Protein AF-E8R1P5-F1 (afdb_monomer_lite)

Foldseek 3Di:
DDDDDDDDDDDDDDDDDDDDDDYDDDDDDDDDDDDDDDDDDDDDDDDDPLDPDDPDPDDQADPVPRHGCVVVVVCSDPLNCVCPVVPDRDPVSVVVVVVVVVVVCVVCQVVDDPVRNVVVVVVVVVVVVVVVVVVVVVVVVVVVVVVVVPDDPPPPDDDDDDDD

Secondary structure (DSSP, 8-state):
---PPPPPPPPPP--PPPP---------------------------PPP--PPPSS---SB-TTT--B-HHHHHHT-HHHHHHTSSS---HHHHHHHHHHHHHHHHHHGGGS-HHHHHHHHHHHHHHHHHHHHHHHHHHHHHHHHHHHTT--------------

Organism: Isosphaera pallida (strain ATCC 43644 / DSM 9630 / IS1B) (NCBI:txid575540)

Structure (mmCIF, N/CA/C/O backbone):
data_AF-E8R1P5-F1
#
_entry.id   AF-E8R1P5-F1
#
loop_
_atom_site.group_PDB
_atom_site.id
_atom_site.type_symbol
_atom_site.label_atom_id
_atom_site.label_alt_id
_atom_site.label_comp_id
_atom_site.label_asym_id
_atom_site.label_entity_id
_atom_site.label_seq_id
_atom_site.pdbx_PDB_ins_code
_atom_site.Cartn_x
_atom_site.Cartn_y
_atom_site.Cartn_z
_atom_site.occupancy
_atom_site.B_iso_or_equiv
_atom_site.auth_seq_id
_atom_site.auth_comp_id
_atom_site.auth_asym_id
_atom_site.auth_atom_id
_atom_site.pdbx_PDB_model_num
ATOM 1 N N . MET A 1 1 ? 34.393 3.925 31.589 1.00 45.03 1 MET A N 1
ATOM 2 C CA . MET A 1 1 ? 34.300 4.775 30.383 1.00 45.03 1 MET A CA 1
ATOM 3 C C . MET A 1 1 ? 32.832 4.888 30.007 1.00 45.03 1 MET A C 1
ATOM 5 O O . MET A 1 1 ? 32.260 3.912 29.547 1.00 45.03 1 MET A O 1
ATOM 9 N N . LEU A 1 2 ? 32.205 6.022 30.322 1.00 46.81 2 LEU A N 1
ATOM 10 C CA . LEU A 1 2 ? 30.798 6.310 30.032 1.00 46.81 2 LEU A CA 1
ATOM 11 C C . LEU A 1 2 ? 30.748 7.077 28.705 1.00 46.81 2 LEU A C 1
ATOM 13 O O . LEU A 1 2 ? 31.206 8.215 28.657 1.00 46.81 2 LEU A O 1
ATOM 17 N N . LEU A 1 3 ? 30.254 6.454 27.630 1.00 53.28 3 LEU A N 1
ATOM 18 C CA . LEU A 1 3 ? 30.000 7.154 26.368 1.00 53.28 3 LEU A CA 1
ATOM 19 C C . LEU A 1 3 ? 28.535 7.591 26.307 1.00 53.28 3 LEU A C 1
ATOM 21 O O . LEU A 1 3 ? 27.627 6.802 26.050 1.00 53.28 3 LEU A O 1
ATOM 25 N N . THR A 1 4 ? 28.345 8.882 26.550 1.00 51.53 4 THR A N 1
ATOM 26 C CA . THR A 1 4 ? 27.122 9.655 26.341 1.00 51.53 4 THR A CA 1
ATOM 27 C C . THR A 1 4 ? 26.795 9.701 24.845 1.00 51.53 4 THR A C 1
ATOM 29 O O . THR A 1 4 ? 27.612 10.159 24.048 1.00 51.53 4 THR A O 1
ATOM 32 N N . ARG A 1 5 ? 25.609 9.229 24.444 1.00 63.94 5 ARG A N 1
ATOM 33 C CA . ARG A 1 5 ? 25.097 9.386 23.069 1.00 63.94 5 ARG A CA 1
ATOM 34 C C . ARG A 1 5 ? 24.343 10.721 22.964 1.00 63.94 5 ARG A C 1
ATOM 36 O O . ARG A 1 5 ? 23.580 11.028 23.881 1.00 63.94 5 ARG A O 1
ATOM 43 N N . PRO A 1 6 ? 24.528 11.514 21.896 1.00 58.31 6 PRO A N 1
ATOM 44 C CA . PRO A 1 6 ? 23.819 12.779 21.735 1.00 58.31 6 PRO A CA 1
ATOM 45 C C . PRO A 1 6 ? 22.353 12.572 21.324 1.00 58.31 6 PRO A C 1
ATOM 47 O O . PRO A 1 6 ? 22.031 11.671 20.549 1.00 58.31 6 PRO A O 1
ATOM 50 N N . LEU A 1 7 ? 21.483 13.442 21.846 1.00 53.59 7 LEU A N 1
ATOM 51 C CA . LEU A 1 7 ? 20.095 13.609 21.419 1.00 53.59 7 LEU A CA 1
ATOM 52 C C . LEU A 1 7 ? 20.051 14.092 19.964 1.00 53.59 7 LEU A C 1
ATOM 54 O O . LEU A 1 7 ? 20.613 15.136 19.636 1.00 53.59 7 LEU A O 1
ATOM 58 N N . VAL A 1 8 ? 19.348 13.350 19.109 1.00 56.81 8 VAL A N 1
ATOM 59 C CA . VAL A 1 8 ? 18.962 13.811 17.772 1.00 56.81 8 VAL A CA 1
ATOM 60 C C . VAL A 1 8 ? 17.787 14.768 17.937 1.00 56.81 8 VAL A C 1
ATOM 62 O O . VAL A 1 8 ? 16.737 14.397 18.459 1.00 56.81 8 VAL A O 1
ATOM 65 N N . THR A 1 9 ? 17.984 16.015 17.524 1.00 51.28 9 THR A N 1
ATOM 66 C CA . THR A 1 9 ? 16.950 17.044 17.495 1.00 51.28 9 THR A CA 1
ATOM 67 C C . THR A 1 9 ? 16.078 16.851 16.254 1.00 51.28 9 THR A C 1
ATOM 69 O O . THR A 1 9 ? 16.561 16.814 15.124 1.00 51.28 9 THR A O 1
ATOM 72 N N . PHE A 1 10 ? 14.775 16.690 16.471 1.00 46.44 10 PHE A N 1
ATOM 73 C CA . PHE A 1 10 ? 13.779 16.562 15.413 1.00 46.44 10 PHE A CA 1
ATOM 74 C C . PHE A 1 10 ? 13.447 17.959 14.865 1.00 46.44 10 PHE A C 1
ATOM 76 O O . PHE A 1 10 ? 13.012 18.837 15.609 1.00 46.44 10 PHE A O 1
ATOM 83 N N . SER A 1 11 ? 13.703 18.179 13.575 1.00 50.94 11 SER A N 1
ATOM 84 C CA . SER A 1 11 ? 13.386 19.422 12.865 1.00 50.94 11 SER A CA 1
ATOM 85 C C . SER A 1 11 ? 11.938 19.373 12.349 1.00 50.94 11 SER A C 1
ATOM 87 O O . SER A 1 11 ? 11.588 18.404 11.673 1.00 50.94 11 SER A O 1
ATOM 89 N N . PRO A 1 12 ? 11.071 20.360 12.650 1.00 50.19 12 PRO A N 1
ATOM 90 C CA . PRO A 1 12 ? 9.703 20.375 12.141 1.00 50.19 12 PRO A CA 1
ATOM 91 C C . PRO A 1 12 ? 9.646 20.815 10.667 1.00 50.19 12 PRO A C 1
ATOM 93 O O . PRO A 1 12 ? 10.200 21.843 10.280 1.00 50.19 12 PRO A O 1
ATOM 96 N N . SER A 1 13 ? 8.946 20.017 9.857 1.00 56.66 13 SER A N 1
ATOM 97 C CA . SER A 1 13 ? 8.710 20.219 8.419 1.00 56.66 13 SER A CA 1
ATOM 98 C C . SER A 1 13 ? 7.769 21.415 8.132 1.00 56.66 13 SER A C 1
ATOM 100 O O . SER A 1 13 ? 6.843 21.647 8.912 1.00 56.66 13 SER A O 1
ATOM 102 N N . PRO A 1 14 ? 7.947 22.168 7.021 1.00 47.94 14 PRO A N 1
ATOM 103 C CA . PRO A 1 14 ? 7.300 23.468 6.781 1.00 47.94 14 PRO A CA 1
ATOM 104 C C . PRO A 1 14 ? 5.918 23.429 6.093 1.00 47.94 14 PRO A C 1
ATOM 106 O O . PRO A 1 14 ? 5.485 24.440 5.543 1.00 47.94 14 PRO A O 1
ATOM 109 N N . PHE A 1 15 ? 5.197 22.307 6.096 1.00 48.91 15 PHE A N 1
ATOM 110 C CA . PHE A 1 15 ? 3.928 22.199 5.362 1.00 48.91 15 PHE A CA 1
ATOM 111 C C . PHE A 1 15 ? 2.699 22.270 6.272 1.00 48.91 15 PHE A C 1
ATOM 113 O O . PHE A 1 15 ? 2.133 21.258 6.678 1.00 48.91 15 PHE A O 1
ATOM 120 N N . ALA A 1 16 ? 2.252 23.498 6.539 1.00 47.19 16 ALA A N 1
ATOM 121 C CA . ALA A 1 16 ? 0.894 23.784 6.991 1.00 47.19 16 ALA A CA 1
ATOM 122 C C . ALA A 1 16 ? 0.059 24.307 5.802 1.00 47.19 16 ALA A C 1
ATOM 124 O O . ALA A 1 16 ? 0.453 25.308 5.197 1.00 47.19 16 ALA A O 1
ATOM 125 N N . PRO A 1 17 ? -1.087 23.697 5.444 1.00 47.41 17 PRO A N 1
ATOM 126 C CA . PRO A 1 17 ? -2.005 24.297 4.482 1.00 47.41 17 PRO A CA 1
ATOM 127 C C . PRO A 1 17 ? -2.862 25.391 5.141 1.00 47.41 17 PRO A C 1
ATOM 129 O O . PRO A 1 17 ? -3.460 25.193 6.199 1.00 47.41 17 PRO A O 1
ATOM 132 N N . ARG A 1 18 ? -2.923 26.556 4.485 1.00 37.38 18 ARG A N 1
ATOM 133 C CA . ARG A 1 18 ? -3.836 27.666 4.796 1.00 37.38 18 ARG A CA 1
ATOM 134 C C . ARG A 1 18 ? -5.269 27.314 4.384 1.00 37.38 18 ARG A C 1
ATOM 136 O O . ARG A 1 18 ? -5.493 26.842 3.273 1.00 37.38 18 ARG A O 1
ATOM 143 N N . ALA A 1 19 ? -6.216 27.608 5.268 1.00 41.06 19 ALA A N 1
ATOM 144 C CA . ALA A 1 19 ? -7.648 27.617 4.998 1.00 41.06 19 ALA A CA 1
ATOM 145 C C . ALA A 1 19 ? -8.089 29.018 4.545 1.00 41.06 19 ALA A C 1
ATOM 147 O O . ALA A 1 19 ? -7.697 29.979 5.192 1.00 41.06 19 ALA A O 1
ATOM 148 N N . ASP A 1 20 ? -8.880 29.089 3.469 1.00 42.09 20 ASP A N 1
ATOM 149 C CA . ASP A 1 20 ? -9.859 30.133 3.090 1.00 42.09 20 ASP A CA 1
ATOM 150 C C . ASP A 1 20 ? -10.559 29.603 1.807 1.00 42.09 20 ASP A C 1
ATOM 152 O O . ASP A 1 20 ? -9.885 29.319 0.825 1.00 42.09 20 ASP A O 1
ATOM 156 N N . SER A 1 21 ? -11.811 29.130 1.781 1.00 37.84 21 SER A N 1
ATOM 157 C CA . SER A 1 21 ? -13.129 29.753 1.992 1.00 37.84 21 SER A CA 1
ATOM 158 C C . SER A 1 21 ? -13.714 30.480 0.750 1.00 37.84 21 SER A C 1
ATOM 160 O O . SER A 1 21 ? -13.053 31.299 0.122 1.00 37.84 21 SER A O 1
ATOM 162 N N . ILE A 1 22 ? -15.022 30.235 0.520 1.00 36.84 22 ILE A N 1
ATOM 163 C CA . ILE A 1 22 ? -16.067 31.126 -0.062 1.00 36.84 22 ILE A CA 1
ATOM 164 C C . ILE A 1 22 ? -16.578 30.911 -1.531 1.00 36.84 22 ILE A C 1
ATOM 166 O O . ILE A 1 22 ? -16.036 31.420 -2.501 1.00 36.84 22 ILE A O 1
ATOM 170 N N . MET A 1 23 ? -17.770 30.276 -1.594 1.00 38.38 23 MET A N 1
ATOM 171 C CA . MET A 1 23 ? -19.034 30.566 -2.341 1.00 38.38 23 MET A CA 1
ATOM 172 C C . MET A 1 23 ? -19.280 30.335 -3.860 1.00 38.38 23 MET A C 1
ATOM 174 O O . MET A 1 23 ? -18.822 31.066 -4.724 1.00 38.38 23 MET A O 1
ATOM 178 N N . ALA A 1 24 ? -20.283 29.462 -4.084 1.00 37.81 24 ALA A N 1
ATOM 179 C CA . ALA A 1 24 ? -21.563 29.645 -4.807 1.00 37.81 24 ALA A CA 1
ATOM 180 C C . ALA A 1 24 ? -21.606 29.991 -6.315 1.00 37.81 24 ALA A C 1
ATOM 182 O O . ALA A 1 24 ? -21.215 31.077 -6.726 1.00 37.81 24 ALA A O 1
ATOM 183 N N . LYS A 1 25 ? -22.362 29.187 -7.090 1.00 40.12 25 LYS A N 1
ATOM 184 C CA . LYS A 1 25 ? -23.699 29.551 -7.632 1.00 40.12 25 LYS A CA 1
ATOM 185 C C . LYS A 1 25 ? -24.313 28.441 -8.503 1.00 40.12 25 LYS A C 1
ATOM 187 O O . LYS A 1 25 ? -23.639 27.697 -9.199 1.00 40.12 25 LYS A O 1
ATOM 192 N N . LYS A 1 26 ? -25.641 28.377 -8.418 1.00 35.03 26 LYS A N 1
ATOM 193 C CA . LYS A 1 26 ? -26.605 27.479 -9.066 1.00 35.03 26 LYS A CA 1
ATOM 194 C C . LYS A 1 26 ? -27.040 28.051 -10.421 1.00 35.03 26 LYS A C 1
ATOM 196 O O . LYS A 1 26 ? -27.329 29.243 -10.480 1.00 35.03 26 LYS A O 1
ATOM 201 N N . ALA A 1 27 ? -27.221 27.210 -11.440 1.00 38.59 27 ALA A N 1
ATOM 202 C CA . ALA A 1 27 ? -28.141 27.475 -12.550 1.00 38.59 27 ALA A CA 1
ATOM 203 C C . ALA A 1 27 ? -28.632 26.158 -13.179 1.00 38.59 27 ALA A C 1
ATOM 205 O O . ALA A 1 27 ? -27.852 25.276 -13.519 1.00 38.59 27 ALA A O 1
ATOM 206 N N . VAL A 1 28 ? -29.955 26.047 -13.279 1.00 35.41 28 VAL A N 1
ATOM 207 C CA . VAL A 1 28 ? -30.738 24.988 -13.928 1.00 35.41 28 VAL A CA 1
ATOM 208 C C . VAL A 1 28 ? -30.862 25.309 -15.417 1.00 35.41 28 VAL A C 1
ATOM 210 O O . VAL A 1 28 ? -31.044 26.476 -15.752 1.00 35.41 28 VAL A O 1
ATOM 213 N N . SER A 1 29 ? -30.901 24.302 -16.293 1.00 35.22 29 SER A N 1
ATOM 214 C CA . SER A 1 29 ? -31.757 24.342 -17.490 1.00 35.22 29 SER A CA 1
ATOM 215 C C . SER A 1 29 ? -32.087 22.938 -17.987 1.00 35.22 29 SER A C 1
ATOM 217 O O . SER A 1 29 ? -31.234 22.064 -18.089 1.00 35.22 29 SER A O 1
ATOM 219 N N . LYS A 1 30 ? -33.381 22.756 -18.234 1.00 33.75 30 LYS A N 1
ATOM 220 C CA . LYS A 1 30 ? -34.097 21.553 -18.643 1.00 33.75 30 LYS A CA 1
ATOM 221 C C . LYS A 1 30 ? -34.498 21.776 -20.102 1.00 33.75 30 LYS A C 1
ATOM 223 O O . LYS A 1 30 ? -35.075 22.820 -20.393 1.00 33.75 30 LYS A O 1
ATOM 228 N N . ALA A 1 31 ? -34.204 20.836 -20.993 1.00 36.38 31 ALA A N 1
ATOM 229 C CA . ALA A 1 31 ? -34.739 20.832 -22.350 1.00 36.38 31 ALA A CA 1
ATOM 230 C C . ALA A 1 31 ? -35.034 19.389 -22.772 1.00 36.38 31 ALA A C 1
ATOM 232 O O . ALA A 1 31 ? -34.138 18.553 -22.862 1.00 36.38 31 ALA A O 1
ATOM 233 N N . ASP A 1 32 ? -36.321 19.123 -22.966 1.00 32.75 32 ASP A N 1
ATOM 234 C CA . ASP A 1 32 ? -36.894 17.910 -23.533 1.00 32.75 32 ASP A CA 1
ATOM 235 C C . ASP A 1 32 ? -36.621 17.829 -25.046 1.00 32.75 32 ASP A C 1
ATOM 237 O O . ASP A 1 32 ? -36.844 18.800 -25.768 1.00 32.75 32 ASP A O 1
ATOM 241 N N . ALA A 1 33 ? -36.244 16.652 -25.552 1.00 34.62 33 ALA A N 1
ATOM 242 C CA . ALA A 1 33 ? -36.452 16.287 -26.954 1.00 34.62 33 ALA A CA 1
ATOM 243 C C . ALA A 1 33 ? -36.601 14.764 -27.093 1.00 34.62 33 ALA A C 1
ATOM 245 O O . ALA A 1 33 ? -35.697 13.982 -26.813 1.00 34.62 33 ALA A O 1
ATOM 246 N N . LYS A 1 34 ? -37.795 14.358 -27.519 1.00 34.62 34 LYS A N 1
ATOM 247 C CA . LYS A 1 34 ? -38.242 12.988 -27.777 1.00 34.62 34 LYS A CA 1
ATOM 248 C C . LYS A 1 34 ? -37.998 12.657 -29.251 1.00 34.62 34 LYS A C 1
ATOM 250 O O . LYS A 1 34 ? -38.516 13.366 -30.105 1.00 34.62 34 LYS A O 1
ATOM 255 N N . SER A 1 35 ? -37.313 11.555 -29.557 1.00 31.44 35 SER A N 1
ATOM 256 C CA . SER A 1 35 ? -37.402 10.906 -30.874 1.00 31.44 35 SER A CA 1
ATOM 257 C C . SER A 1 35 ? -37.325 9.384 -30.731 1.00 31.44 35 SER A C 1
ATOM 259 O O . SER A 1 35 ? -36.558 8.858 -29.930 1.00 31.44 35 SER A O 1
ATOM 261 N N . LYS A 1 36 ? -38.210 8.700 -31.457 1.00 36.12 36 LYS A N 1
ATOM 262 C CA . LYS A 1 36 ? -38.445 7.248 -31.486 1.00 36.12 36 LYS A CA 1
ATOM 263 C C . LYS A 1 36 ? -37.657 6.632 -32.653 1.00 36.12 36 LYS A C 1
ATOM 265 O O . LYS A 1 36 ? -37.635 7.277 -33.689 1.00 36.12 36 LYS A O 1
ATOM 270 N N . THR A 1 37 ? -37.143 5.400 -32.505 1.00 34.00 37 THR A N 1
ATOM 271 C CA . THR A 1 37 ? -37.460 4.157 -33.278 1.00 34.00 37 THR A CA 1
ATOM 272 C C . THR A 1 37 ? -36.327 3.108 -33.189 1.00 34.00 37 THR A C 1
ATOM 274 O O . THR A 1 37 ? -35.161 3.443 -33.347 1.00 34.00 37 THR A O 1
ATOM 277 N N . ASN A 1 38 ? -36.719 1.854 -32.923 1.00 32.31 38 ASN A N 1
ATOM 278 C CA . ASN A 1 38 ? -35.969 0.577 -32.783 1.00 32.31 38 ASN A CA 1
ATOM 279 C C . ASN A 1 38 ? -35.810 -0.145 -34.161 1.00 32.31 38 ASN A C 1
ATOM 281 O O . ASN A 1 38 ? -36.449 0.347 -35.095 1.00 32.31 38 ASN A O 1
ATOM 285 N N . PRO A 1 39 ? -35.229 -1.371 -34.318 1.00 50.25 39 PRO A N 1
ATOM 286 C CA . PRO A 1 39 ? -34.212 -2.125 -33.542 1.00 50.25 39 PRO A CA 1
ATOM 287 C C . PRO A 1 39 ? -33.122 -2.884 -34.392 1.00 50.25 39 PRO A C 1
ATOM 289 O O . PRO A 1 39 ? -33.239 -2.993 -35.609 1.00 50.25 39 PRO A O 1
ATOM 292 N N . ASP A 1 40 ? -32.147 -3.493 -33.681 1.00 41.28 40 ASP A N 1
ATOM 293 C CA . ASP A 1 40 ? -31.396 -4.759 -33.954 1.00 41.28 40 ASP A CA 1
ATOM 294 C C . ASP A 1 40 ? -30.295 -4.859 -35.057 1.00 41.28 40 ASP A C 1
ATOM 296 O O . ASP A 1 40 ? -30.287 -4.096 -36.017 1.00 41.28 40 ASP A O 1
ATOM 300 N N . PRO A 1 41 ? -29.384 -5.869 -35.018 1.00 49.38 41 PRO A N 1
ATOM 301 C CA . PRO A 1 41 ? -28.489 -6.250 -33.914 1.00 49.38 41 PRO A CA 1
ATOM 302 C C . PRO A 1 41 ? -27.062 -6.605 -34.420 1.00 49.38 41 PRO A C 1
ATOM 304 O O . PRO A 1 41 ? -26.888 -7.434 -35.310 1.00 49.38 41 PRO A O 1
ATOM 307 N N . LEU A 1 42 ? -26.001 -6.088 -33.798 1.00 35.78 42 LEU A N 1
ATOM 308 C CA . LEU A 1 42 ? -24.666 -6.694 -33.914 1.00 35.78 42 LEU A CA 1
ATOM 309 C C . LEU A 1 42 ? -24.080 -6.829 -32.515 1.00 35.78 42 LEU A C 1
ATOM 311 O O . LEU A 1 42 ? -23.513 -5.904 -31.938 1.00 35.78 42 LEU A O 1
ATOM 315 N N . ALA A 1 43 ? -24.317 -8.014 -31.963 1.00 35.91 43 ALA A N 1
ATOM 316 C CA . ALA A 1 43 ? -23.758 -8.493 -30.721 1.00 35.91 43 ALA A CA 1
ATOM 317 C C . ALA A 1 43 ? -22.223 -8.478 -30.793 1.00 35.91 43 ALA A C 1
ATOM 319 O O . ALA A 1 43 ? -21.621 -9.270 -31.515 1.00 35.91 43 ALA A O 1
ATOM 320 N N . SER A 1 44 ? -21.605 -7.603 -30.001 1.00 42.94 44 SER A N 1
ATOM 321 C CA . SER A 1 44 ? -20.230 -7.784 -29.538 1.00 42.94 44 SER A CA 1
ATOM 322 C C . SER A 1 44 ? -20.283 -8.469 -28.169 1.00 42.94 44 SER A C 1
ATOM 324 O O . SER A 1 44 ? -21.073 -8.049 -27.316 1.00 42.94 44 SER A O 1
ATOM 326 N N . PRO A 1 45 ? -19.513 -9.545 -27.947 1.00 42.38 45 PRO A N 1
ATOM 327 C CA . PRO A 1 45 ? -19.679 -10.393 -26.782 1.00 42.38 45 PRO A CA 1
ATOM 328 C C . PRO A 1 45 ? -19.166 -9.711 -25.511 1.00 42.38 45 PRO A C 1
ATOM 330 O O . PRO A 1 45 ? -18.041 -9.227 -25.451 1.00 42.38 45 PRO A O 1
ATOM 333 N N . ALA A 1 46 ? -20.032 -9.752 -24.500 1.00 38.50 46 ALA A N 1
ATOM 334 C CA . ALA A 1 46 ? -19.728 -9.825 -23.077 1.00 38.50 46 ALA A CA 1
ATOM 335 C C . ALA A 1 46 ? -18.665 -8.847 -22.550 1.00 38.50 46 ALA A C 1
ATOM 337 O O . ALA A 1 46 ? -17.494 -9.180 -22.377 1.00 38.50 46 ALA A O 1
ATOM 338 N N . ALA A 1 47 ? -19.148 -7.675 -22.132 1.00 43.12 47 ALA A N 1
ATOM 339 C CA . ALA A 1 47 ? -18.578 -6.993 -20.982 1.00 43.12 47 ALA A CA 1
ATOM 340 C C . ALA A 1 47 ? -18.415 -8.012 -19.843 1.00 43.12 47 ALA A C 1
ATOM 342 O O . ALA A 1 47 ? -19.395 -8.592 -19.366 1.00 43.12 47 ALA A O 1
ATOM 343 N N . THR A 1 48 ? -17.174 -8.252 -19.434 1.00 48.50 48 THR A N 1
ATOM 344 C CA . THR A 1 48 ? -16.874 -8.992 -18.214 1.00 48.50 48 THR A CA 1
ATOM 345 C C . THR A 1 48 ? -17.629 -8.346 -17.050 1.00 48.50 48 THR A C 1
ATOM 347 O O . THR A 1 48 ? -17.692 -7.114 -16.957 1.00 48.50 48 THR A O 1
ATOM 350 N N . PRO A 1 49 ? -18.258 -9.142 -16.169 1.00 45.81 49 PRO A N 1
ATOM 351 C CA . PRO A 1 49 ? -19.017 -8.590 -15.065 1.00 45.81 49 PRO A CA 1
ATOM 352 C C . PRO A 1 49 ? -18.068 -7.800 -14.165 1.00 45.81 49 PRO A C 1
ATOM 354 O O . PRO A 1 49 ? -17.129 -8.357 -13.589 1.00 45.81 49 PRO A O 1
ATOM 357 N N . LYS A 1 50 ? -18.337 -6.493 -14.051 1.00 53.97 50 LYS A N 1
ATOM 358 C CA . LYS A 1 50 ? -17.805 -5.601 -13.016 1.00 53.97 50 LYS A CA 1
ATOM 359 C C . LYS A 1 50 ? -18.226 -6.177 -11.671 1.00 53.97 50 LYS A C 1
ATOM 361 O O . LYS A 1 50 ? -19.276 -5.817 -11.156 1.00 53.97 50 LYS A O 1
ATOM 366 N N . THR A 1 51 ? -17.475 -7.148 -11.166 1.00 44.44 51 THR A N 1
ATOM 367 C CA . THR A 1 51 ? -17.774 -7.784 -9.888 1.00 44.44 51 THR A CA 1
ATOM 368 C C . THR A 1 51 ? -17.322 -6.801 -8.818 1.00 44.44 51 THR A C 1
ATOM 370 O O . THR A 1 51 ? -16.113 -6.591 -8.682 1.00 44.44 51 THR A O 1
ATOM 373 N N . PRO A 1 52 ? -18.251 -6.149 -8.100 1.00 52.56 52 PRO A N 1
ATOM 374 C CA . PRO A 1 52 ? -17.889 -5.281 -6.994 1.00 52.56 52 PRO A CA 1
ATOM 375 C C . PRO A 1 52 ? -17.162 -6.122 -5.942 1.00 52.56 52 PRO A C 1
ATOM 377 O O . PRO A 1 52 ? -17.409 -7.327 -5.826 1.00 52.56 52 PRO A O 1
ATOM 380 N N . LEU A 1 53 ? -16.261 -5.502 -5.180 1.00 56.47 53 LEU A N 1
ATOM 381 C CA . LEU A 1 53 ? -15.652 -6.146 -4.014 1.00 56.47 53 LEU A CA 1
ATOM 382 C C . LEU A 1 53 ? -16.764 -6.783 -3.146 1.00 56.47 53 LEU A C 1
ATOM 384 O O . LEU A 1 53 ? -17.801 -6.143 -2.947 1.00 56.47 53 LEU A O 1
ATOM 388 N N . PRO A 1 54 ? -16.605 -8.043 -2.693 1.00 55.28 54 PRO A N 1
ATOM 389 C CA . PRO A 1 54 ? -17.673 -8.775 -2.022 1.00 55.28 54 PRO A CA 1
ATOM 390 C C . PRO A 1 54 ? -18.191 -8.005 -0.803 1.00 55.28 54 PRO A C 1
ATOM 392 O O . PRO A 1 54 ? -17.419 -7.546 0.031 1.00 55.28 54 PRO A O 1
ATOM 395 N N . SER A 1 55 ? -19.514 -7.884 -0.691 1.00 61.88 55 SER A N 1
ATOM 396 C CA . SER A 1 55 ? -20.234 -7.086 0.314 1.00 61.88 55 SER A CA 1
ATOM 397 C C . SER A 1 55 ? -20.295 -7.722 1.719 1.00 61.88 55 SER A C 1
ATOM 399 O O . SER A 1 55 ? -21.168 -7.393 2.518 1.00 61.88 55 SER A O 1
ATOM 401 N N . GLY A 1 56 ? -19.373 -8.639 2.026 1.00 63.59 56 GLY A N 1
ATOM 402 C CA . GLY A 1 56 ? -19.151 -9.239 3.347 1.00 63.59 56 GLY A CA 1
ATOM 403 C C . GLY A 1 56 ? -17.705 -9.019 3.795 1.00 63.59 56 GLY A C 1
ATOM 404 O O . GLY A 1 56 ? -16.894 -8.516 3.020 1.00 63.59 56 GLY A O 1
ATOM 405 N N . ARG A 1 57 ? -17.347 -9.381 5.038 1.00 73.12 57 ARG A N 1
ATOM 406 C CA . ARG A 1 57 ? -15.947 -9.279 5.488 1.00 73.12 57 ARG A CA 1
ATOM 407 C C . ARG A 1 57 ? -15.072 -10.123 4.561 1.00 73.12 57 ARG A C 1
ATOM 409 O O . ARG A 1 57 ? -15.139 -11.348 4.577 1.00 73.12 57 ARG A O 1
ATOM 416 N N . VAL A 1 58 ? -14.268 -9.442 3.761 1.00 79.00 58 VAL A N 1
ATOM 417 C CA . VAL A 1 58 ? -13.397 -10.068 2.779 1.00 79.00 58 VAL A CA 1
ATOM 418 C C . VAL A 1 58 ? -12.245 -10.759 3.511 1.00 79.00 58 VAL A C 1
ATOM 420 O O . VAL A 1 58 ? -11.577 -10.140 4.341 1.00 79.00 58 VAL A O 1
ATOM 423 N N . GLY A 1 59 ? -12.037 -12.051 3.247 1.00 85.44 59 GLY A N 1
ATOM 424 C CA . GLY A 1 59 ? -10.913 -12.807 3.802 1.00 85.44 59 GLY A CA 1
ATOM 425 C C . GLY A 1 59 ? -9.582 -12.309 3.237 1.00 85.44 59 GLY A C 1
ATOM 426 O O . GLY A 1 59 ? -9.487 -12.010 2.047 1.00 85.44 59 GLY A O 1
ATOM 427 N N . TRP A 1 60 ? -8.558 -12.190 4.083 1.00 88.06 60 TRP A N 1
ATOM 428 C CA . TRP A 1 60 ? -7.239 -11.672 3.677 1.00 88.06 60 TRP A CA 1
ATOM 429 C C . TRP A 1 60 ? -6.351 -12.739 3.023 1.00 88.06 60 TRP A C 1
ATOM 431 O O . TRP A 1 60 ? -5.332 -12.402 2.424 1.00 88.06 60 TRP A O 1
ATOM 441 N N . PHE A 1 61 ? -6.753 -14.006 3.107 1.00 90.50 61 PHE A N 1
ATOM 442 C CA . PHE A 1 61 ? -6.052 -15.157 2.556 1.00 90.50 61 PHE A CA 1
ATOM 443 C C . PHE A 1 61 ? -7.028 -16.101 1.856 1.00 90.50 61 PHE A C 1
ATOM 445 O O . PHE A 1 61 ? -8.215 -16.158 2.194 1.00 90.50 61 PHE A O 1
ATOM 452 N N . ASP A 1 62 ? -6.504 -16.838 0.886 1.00 86.44 62 ASP A N 1
ATOM 453 C CA . ASP A 1 62 ? -7.186 -17.947 0.233 1.00 86.44 62 ASP A CA 1
ATOM 454 C C . ASP A 1 62 ? -7.165 -19.176 1.165 1.00 86.44 62 ASP A C 1
ATOM 456 O O . ASP A 1 62 ? -6.086 -19.562 1.629 1.00 86.44 62 ASP A O 1
ATOM 460 N N . PRO A 1 63 ? -8.318 -19.791 1.483 1.00 84.06 63 PRO A N 1
ATOM 461 C CA . PRO A 1 63 ? -8.364 -20.951 2.369 1.00 84.06 63 PRO A CA 1
ATOM 462 C C . PRO A 1 63 ? -7.614 -22.169 1.812 1.00 84.06 63 PRO A C 1
ATOM 464 O O . PRO A 1 63 ? -7.049 -22.927 2.601 1.00 84.06 63 PRO A O 1
ATOM 467 N N . ASP A 1 64 ? -7.564 -22.334 0.490 1.00 87.31 64 ASP A N 1
ATOM 468 C CA . ASP A 1 64 ? -6.996 -23.512 -0.163 1.00 87.31 64 ASP A CA 1
ATOM 469 C C . ASP A 1 64 ? -5.485 -23.365 -0.359 1.00 87.31 64 ASP A C 1
ATOM 471 O O . ASP A 1 64 ? -4.716 -24.292 -0.103 1.00 87.31 64 ASP A O 1
ATOM 475 N N . THR A 1 65 ? -5.043 -22.182 -0.790 1.00 86.75 65 THR A N 1
ATOM 476 C CA . THR A 1 65 ? -3.628 -21.930 -1.113 1.00 86.75 65 THR A CA 1
ATOM 477 C C . THR A 1 65 ? -2.848 -21.257 0.015 1.00 86.75 65 THR A C 1
ATOM 479 O O . THR A 1 65 ? -1.626 -21.142 -0.086 1.00 86.75 65 THR A O 1
ATOM 482 N N . GLN A 1 66 ? -3.528 -20.789 1.072 1.00 85.56 66 GLN A N 1
ATOM 483 C CA . GLN A 1 66 ? -2.950 -20.012 2.183 1.00 85.56 66 GLN A CA 1
ATOM 484 C C . GLN A 1 66 ? -2.156 -18.780 1.714 1.00 85.56 66 GLN A C 1
ATOM 486 O O . GLN A 1 66 ? -1.300 -18.260 2.429 1.00 85.56 66 GLN A O 1
ATOM 491 N N . SER A 1 67 ? -2.436 -18.308 0.498 1.00 86.19 67 SER A N 1
ATOM 492 C CA . SER A 1 67 ? -1.759 -17.164 -0.102 1.00 86.19 67 SER A CA 1
ATOM 493 C C . SER A 1 67 ? -2.509 -15.868 0.224 1.00 86.19 67 SER A C 1
ATOM 495 O O . SER A 1 67 ? -3.745 -15.883 0.295 1.00 86.19 67 SER A O 1
ATOM 497 N N . PRO A 1 68 ? -1.803 -14.740 0.427 1.00 89.25 68 PRO A N 1
ATOM 498 C CA . PRO A 1 68 ? -2.446 -13.443 0.606 1.00 89.25 68 PRO A CA 1
ATOM 499 C C . PRO A 1 68 ? -3.303 -13.083 -0.614 1.00 89.25 68 PRO A C 1
ATOM 501 O O . PRO A 1 68 ? -2.868 -13.266 -1.744 1.00 89.25 68 PRO A O 1
ATOM 504 N N . LEU A 1 69 ? -4.503 -12.540 -0.390 1.00 91.12 69 LEU A N 1
ATOM 505 C CA . LEU A 1 69 ? -5.410 -12.079 -1.459 1.00 91.12 69 LEU A CA 1
ATOM 506 C C . LEU A 1 69 ? -5.389 -10.554 -1.656 1.00 91.12 69 LEU A C 1
ATOM 508 O O . LEU A 1 69 ? -6.140 -10.010 -2.469 1.00 91.12 69 LEU A O 1
ATOM 512 N N . ILE A 1 70 ? -4.556 -9.843 -0.893 1.00 90.25 70 ILE A N 1
ATOM 513 C CA . ILE A 1 70 ? -4.521 -8.375 -0.874 1.00 90.25 70 ILE A CA 1
ATOM 514 C C . ILE A 1 70 ? -4.120 -7.811 -2.245 1.00 90.25 70 ILE A C 1
ATOM 516 O O . ILE A 1 70 ? -4.723 -6.839 -2.701 1.00 90.25 70 ILE A O 1
ATOM 520 N N . ASP A 1 71 ? -3.189 -8.456 -2.947 1.00 87.56 71 ASP A N 1
ATOM 521 C CA . ASP A 1 71 ? -2.789 -8.089 -4.310 1.00 87.56 71 ASP A CA 1
ATOM 522 C C . ASP A 1 71 ? -3.959 -8.238 -5.303 1.00 87.56 71 ASP A C 1
ATOM 524 O O . ASP A 1 71 ? -4.186 -7.385 -6.166 1.00 87.56 71 ASP A O 1
ATOM 528 N N . THR A 1 72 ? -4.762 -9.292 -5.139 1.00 88.44 72 THR A N 1
ATOM 529 C CA . THR A 1 72 ? -5.940 -9.563 -5.963 1.00 88.44 72 THR A CA 1
ATOM 530 C C . THR A 1 72 ? -7.003 -8.491 -5.749 1.00 88.44 72 THR A C 1
ATOM 532 O O . THR A 1 72 ? -7.633 -8.046 -6.711 1.00 88.44 72 THR A O 1
ATOM 535 N N . TYR A 1 73 ? -7.192 -8.028 -4.511 1.00 90.31 73 TYR A N 1
ATOM 536 C CA . TYR A 1 73 ? -8.092 -6.910 -4.225 1.00 90.31 73 TYR A CA 1
ATOM 537 C C . TYR A 1 73 ? -7.551 -5.588 -4.763 1.00 90.31 73 TYR A C 1
ATOM 539 O O . TYR A 1 73 ? -8.318 -4.831 -5.357 1.00 90.31 73 TYR A O 1
ATOM 547 N N . ALA A 1 74 ? -6.243 -5.340 -4.650 1.00 90.25 74 ALA A N 1
ATOM 548 C CA . ALA A 1 74 ? -5.606 -4.151 -5.208 1.00 90.25 74 ALA A CA 1
ATOM 549 C C . ALA A 1 74 ? -5.820 -4.053 -6.728 1.00 90.25 74 ALA A C 1
ATOM 551 O O . ALA A 1 74 ? -6.210 -2.999 -7.228 1.00 90.25 74 ALA A O 1
ATOM 552 N N . ARG A 1 75 ? -5.688 -5.171 -7.456 1.00 90.62 75 ARG A N 1
ATOM 553 C CA . ARG A 1 75 ? -5.942 -5.242 -8.908 1.00 90.62 75 ARG A CA 1
ATOM 554 C C . ARG A 1 75 ? -7.392 -4.952 -9.301 1.00 90.62 75 ARG A C 1
ATOM 556 O O . ARG A 1 75 ? -7.647 -4.592 -10.445 1.00 90.62 75 ARG A O 1
ATOM 563 N N . ARG A 1 76 ? -8.341 -5.118 -8.375 1.00 91.38 76 ARG A N 1
ATOM 564 C CA . ARG A 1 76 ? -9.772 -4.830 -8.581 1.00 91.38 76 ARG A CA 1
ATOM 565 C C . ARG A 1 76 ? -10.154 -3.398 -8.216 1.00 91.38 76 ARG A C 1
ATOM 567 O O . ARG A 1 76 ? -11.294 -3.010 -8.464 1.00 91.38 76 ARG A O 1
ATOM 574 N N . LEU A 1 77 ? -9.245 -2.617 -7.627 1.00 92.75 77 LEU A N 1
ATOM 575 C CA . LEU A 1 77 ? -9.502 -1.206 -7.369 1.00 92.75 77 LEU A CA 1
ATOM 576 C C . LEU A 1 77 ? -9.729 -0.479 -8.696 1.00 92.75 77 LEU A C 1
ATOM 578 O O . LEU A 1 77 ? -8.985 -0.655 -9.665 1.00 92.75 77 LEU A O 1
ATOM 582 N N . GLU A 1 78 ? -10.750 0.373 -8.729 1.00 90.75 78 GLU A N 1
ATOM 583 C CA . GLU A 1 78 ? -11.052 1.182 -9.909 1.00 90.75 78 GLU A CA 1
ATOM 584 C C . GLU A 1 78 ? -9.880 2.108 -10.255 1.00 90.75 78 GLU A C 1
ATOM 586 O O . GLU A 1 78 ? -9.514 2.221 -11.423 1.00 90.75 78 GLU A O 1
ATOM 591 N N . SER A 1 79 ? -9.228 2.694 -9.241 1.00 90.62 79 SER A N 1
ATOM 592 C CA . SER A 1 79 ? -8.029 3.517 -9.430 1.00 90.62 79 SER A CA 1
ATOM 593 C C . SER A 1 79 ? -6.903 2.738 -10.105 1.00 90.62 79 SER A C 1
ATOM 595 O O . SER A 1 79 ? -6.305 3.244 -11.047 1.00 90.62 79 SER A O 1
ATOM 597 N N . PHE A 1 80 ? -6.658 1.498 -9.676 1.00 92.88 80 PHE A N 1
ATOM 598 C CA . PHE A 1 80 ? -5.646 0.635 -10.276 1.00 92.88 80 PHE A CA 1
ATOM 599 C C . PHE A 1 80 ? -5.990 0.304 -11.730 1.00 92.88 80 PHE A C 1
ATOM 601 O O . PHE A 1 80 ? -5.166 0.483 -12.619 1.00 92.88 80 PHE A O 1
ATOM 608 N N . THR A 1 81 ? -7.226 -0.131 -11.988 1.00 93.44 81 THR A N 1
ATOM 609 C CA . THR A 1 81 ? -7.674 -0.493 -13.342 1.00 93.44 81 THR A CA 1
ATOM 610 C C . THR A 1 81 ? -7.564 0.690 -14.302 1.00 93.44 81 THR A C 1
ATOM 612 O O . THR A 1 81 ? -7.149 0.515 -15.444 1.00 93.44 81 THR A O 1
ATOM 615 N N . ARG A 1 82 ? -7.906 1.897 -13.834 1.00 93.31 82 ARG A N 1
ATOM 616 C CA . ARG A 1 82 ? -7.804 3.136 -14.609 1.00 93.31 82 ARG A CA 1
ATOM 617 C C . ARG A 1 82 ? -6.354 3.467 -14.964 1.00 93.31 82 ARG A C 1
ATOM 619 O O . ARG A 1 82 ? -6.069 3.635 -16.142 1.00 93.31 82 ARG A O 1
ATOM 626 N N . ILE A 1 83 ? -5.466 3.506 -13.969 1.00 94.06 83 ILE A N 1
ATOM 627 C CA . ILE A 1 83 ? -4.037 3.838 -14.144 1.00 94.06 83 ILE A CA 1
ATOM 628 C C . ILE A 1 83 ? -3.345 2.834 -15.075 1.00 94.06 83 ILE A C 1
ATOM 630 O O . ILE A 1 83 ? -2.496 3.185 -15.877 1.00 94.06 83 ILE A O 1
ATOM 634 N N . MET A 1 84 ? -3.724 1.559 -15.007 1.00 93.75 84 MET A N 1
ATOM 635 C CA . MET A 1 84 ? -3.097 0.523 -15.831 1.00 93.75 84 MET A CA 1
ATOM 636 C C . MET A 1 84 ? -3.680 0.422 -17.252 1.00 93.75 84 MET A C 1
ATOM 638 O O . MET A 1 84 ? -3.209 -0.405 -18.032 1.00 93.75 84 MET A O 1
ATOM 642 N N . SER A 1 85 ? -4.719 1.194 -17.594 1.00 93.50 85 SER A N 1
ATOM 643 C CA . SER A 1 85 ? -5.504 0.980 -18.822 1.00 93.50 85 SER A CA 1
ATOM 644 C C . SER A 1 85 ? -4.805 1.409 -20.116 1.00 93.50 85 SER A C 1
ATOM 646 O O . SER A 1 85 ? -5.051 0.804 -21.160 1.00 93.50 85 SER A O 1
ATOM 648 N N . ASP A 1 86 ? -3.924 2.404 -20.056 1.00 92.44 86 ASP A N 1
ATOM 649 C CA . ASP A 1 86 ? -3.126 2.893 -21.189 1.00 92.44 86 ASP A CA 1
ATOM 650 C C . ASP A 1 86 ? -1.684 2.347 -21.191 1.00 92.44 86 ASP A C 1
ATOM 652 O O . ASP A 1 86 ? -0.943 2.533 -22.157 1.00 92.44 86 ASP A O 1
ATOM 656 N N . GLY A 1 87 ? -1.304 1.623 -20.132 1.00 92.81 87 GLY A N 1
ATOM 657 C CA . GLY A 1 87 ? 0.020 1.034 -19.954 1.00 92.81 87 GLY A CA 1
ATOM 658 C C . GLY A 1 87 ? 1.115 2.029 -19.556 1.00 92.81 87 GLY A C 1
ATOM 659 O O . GLY A 1 87 ? 2.285 1.639 -19.542 1.00 92.81 87 GLY A O 1
ATOM 660 N N . VAL A 1 88 ? 0.773 3.278 -19.230 1.00 95.06 88 VAL A N 1
ATOM 661 C CA . VAL A 1 88 ? 1.729 4.321 -18.847 1.00 95.06 88 VAL A CA 1
ATOM 662 C C . VAL A 1 88 ? 1.339 4.886 -17.489 1.00 95.06 88 VAL A C 1
ATOM 664 O O . VAL A 1 88 ? 0.366 5.606 -17.366 1.00 95.06 88 VAL A O 1
ATOM 667 N N . VAL A 1 89 ? 2.149 4.608 -16.467 1.00 96.00 89 VAL A N 1
ATOM 668 C CA . VAL A 1 89 ? 1.934 5.186 -15.133 1.00 96.00 89 VAL A CA 1
ATOM 669 C C . VAL A 1 89 ? 2.592 6.562 -15.064 1.00 96.00 89 VAL A C 1
ATOM 671 O O . VAL A 1 89 ? 3.820 6.674 -15.129 1.00 96.00 89 VAL A O 1
ATOM 674 N N . GLU A 1 90 ? 1.788 7.610 -14.918 1.00 96.12 90 GLU A N 1
ATOM 675 C CA . GLU A 1 90 ? 2.267 8.985 -14.798 1.00 96.12 90 GLU A CA 1
ATOM 676 C C . GLU A 1 90 ? 2.612 9.366 -13.345 1.00 96.12 90 GLU A C 1
ATOM 678 O O . GLU A 1 90 ? 2.027 8.868 -12.384 1.00 96.12 90 GLU A O 1
ATOM 683 N N . ALA A 1 91 ? 3.517 10.336 -13.162 1.00 96.50 91 ALA A N 1
ATOM 684 C CA . ALA A 1 91 ? 3.921 10.804 -11.829 1.00 96.50 91 ALA A CA 1
ATOM 685 C C . ALA A 1 91 ? 2.732 11.301 -10.982 1.00 96.50 91 ALA A C 1
ATOM 687 O O . ALA A 1 91 ? 2.609 10.932 -9.815 1.00 96.50 91 ALA A O 1
ATOM 688 N N . ARG A 1 92 ? 1.805 12.057 -11.590 1.00 96.12 92 ARG A N 1
ATOM 689 C CA . ARG A 1 92 ? 0.589 12.538 -10.909 1.00 96.12 92 ARG A CA 1
ATOM 690 C C . ARG A 1 92 ? -0.294 11.399 -10.395 1.00 96.12 92 ARG A C 1
ATOM 692 O O . ARG A 1 92 ? -0.945 11.542 -9.369 1.00 96.12 92 ARG A O 1
ATOM 699 N N . GLU A 1 93 ? -0.326 10.261 -11.085 1.00 96.25 93 GLU A N 1
ATOM 700 C CA . GLU A 1 93 ? -1.164 9.126 -10.694 1.00 96.25 93 GLU A CA 1
ATOM 701 C C . GLU A 1 93 ? -0.601 8.414 -9.464 1.00 96.25 93 GLU A C 1
ATOM 703 O O . GLU A 1 93 ? -1.363 7.935 -8.617 1.00 96.25 93 GLU A O 1
ATOM 708 N N . VAL A 1 94 ? 0.730 8.400 -9.341 1.00 96.88 94 VAL A N 1
ATOM 709 C CA . VAL A 1 94 ? 1.437 7.933 -8.144 1.00 96.88 94 VAL A CA 1
ATOM 710 C C . VAL A 1 94 ? 1.147 8.863 -6.966 1.00 96.88 94 VAL A C 1
ATOM 712 O O . VAL A 1 94 ? 0.740 8.382 -5.910 1.00 96.88 94 VAL A O 1
ATOM 715 N N . GLU A 1 95 ? 1.263 10.180 -7.159 1.00 97.50 95 GLU A N 1
ATOM 716 C CA . GLU A 1 95 ? 0.945 11.186 -6.132 1.00 97.50 95 GLU A CA 1
ATOM 717 C C . GLU A 1 95 ? -0.516 11.082 -5.663 1.00 97.50 95 GLU A C 1
ATOM 719 O O . GLU A 1 95 ? -0.811 11.109 -4.467 1.00 97.50 95 GLU A O 1
ATOM 724 N N . GLU A 1 96 ? -1.457 10.895 -6.592 1.00 96.75 96 GLU A N 1
ATOM 725 C CA . GLU A 1 96 ? -2.865 10.682 -6.263 1.00 96.75 96 GLU A CA 1
ATOM 726 C C . GLU A 1 96 ? -3.095 9.392 -5.459 1.00 96.75 96 GLU A C 1
ATOM 728 O O . GLU A 1 96 ? -3.947 9.355 -4.565 1.00 96.75 96 GLU A O 1
ATOM 733 N N . GLN A 1 97 ? -2.379 8.310 -5.783 1.00 97.00 97 GLN A N 1
ATOM 734 C CA . GLN A 1 97 ? -2.474 7.051 -5.046 1.00 97.00 97 GLN A CA 1
ATOM 735 C C . GLN A 1 97 ? -1.890 7.184 -3.636 1.00 97.00 97 GLN A C 1
ATOM 737 O O . GLN A 1 97 ? -2.500 6.685 -2.688 1.00 97.00 97 GLN A O 1
ATOM 742 N N . GLU A 1 98 ? -0.772 7.892 -3.482 1.00 97.00 98 GLU A N 1
ATOM 743 C CA . GLU A 1 98 ? -0.189 8.223 -2.181 1.00 97.00 98 GLU A CA 1
ATOM 744 C C . GLU A 1 98 ? -1.154 9.065 -1.339 1.00 97.00 98 GLU A C 1
ATOM 746 O O . GLU A 1 98 ? -1.420 8.734 -0.183 1.00 97.00 98 GLU A O 1
ATOM 751 N N . ALA A 1 99 ? -1.764 10.098 -1.925 1.00 97.88 99 ALA A N 1
ATOM 752 C CA . ALA A 1 99 ? -2.731 10.939 -1.226 1.00 97.88 99 ALA A CA 1
ATOM 753 C C . ALA A 1 99 ? -3.929 10.127 -0.698 1.00 97.88 99 ALA A C 1
ATOM 755 O O . ALA A 1 99 ? -4.351 10.314 0.447 1.00 97.88 99 ALA A O 1
ATOM 756 N N . ARG A 1 100 ? -4.450 9.185 -1.501 1.00 96.81 100 ARG A N 1
ATOM 757 C CA . ARG A 1 100 ? -5.510 8.256 -1.068 1.00 96.81 100 ARG A CA 1
ATOM 758 C C . ARG A 1 100 ? -5.049 7.349 0.072 1.00 96.81 100 ARG A C 1
ATOM 760 O O . ARG A 1 100 ? -5.801 7.156 1.025 1.00 96.81 100 ARG A O 1
ATOM 767 N N . LEU A 1 101 ? -3.834 6.809 -0.013 1.00 96.12 101 LEU A N 1
ATOM 768 C CA . LEU A 1 101 ? -3.262 5.959 1.032 1.00 96.12 101 LEU A CA 1
ATOM 769 C C . LEU A 1 101 ? -3.130 6.720 2.358 1.00 96.12 101 LEU A C 1
ATOM 771 O O . LEU A 1 101 ? -3.600 6.238 3.385 1.00 96.12 101 LEU A O 1
ATOM 775 N N . ILE A 1 102 ? -2.564 7.929 2.334 1.00 97.75 102 ILE A N 1
ATOM 776 C CA . ILE A 1 102 ? -2.393 8.767 3.528 1.00 97.75 102 ILE A CA 1
ATOM 777 C C . ILE A 1 102 ? -3.746 9.112 4.156 1.00 97.75 102 ILE A C 1
ATOM 779 O O . ILE A 1 102 ? -3.880 9.073 5.380 1.00 97.75 102 ILE A O 1
ATOM 783 N N . ALA A 1 103 ? -4.751 9.445 3.341 1.00 97.94 103 ALA A N 1
ATOM 784 C CA . ALA A 1 103 ? -6.093 9.736 3.836 1.00 97.94 103 ALA A CA 1
ATOM 785 C C . ALA A 1 103 ? -6.688 8.539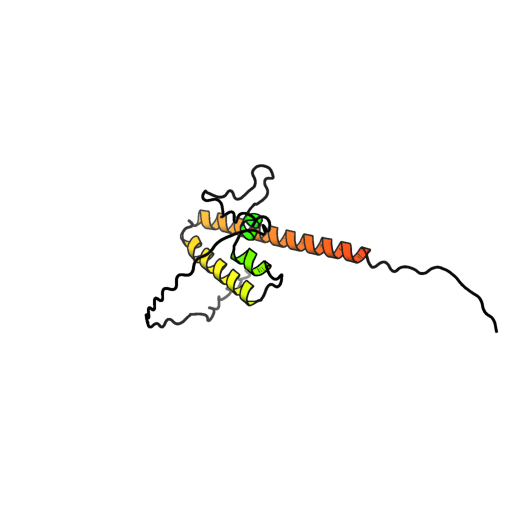 4.599 1.00 97.94 103 ALA A C 1
ATOM 787 O O . ALA A 1 103 ? -7.157 8.714 5.722 1.00 97.94 103 ALA A O 1
ATOM 788 N N . LEU A 1 104 ? -6.583 7.328 4.039 1.00 97.06 104 LEU A N 1
ATOM 789 C CA . LEU A 1 104 ? -7.057 6.098 4.683 1.00 97.06 104 LEU A CA 1
ATOM 790 C C . LEU A 1 104 ? -6.285 5.777 5.967 1.00 97.06 104 LEU A C 1
ATOM 792 O O . LEU A 1 104 ? -6.892 5.410 6.969 1.00 97.06 104 LEU A O 1
ATOM 796 N N . MET A 1 105 ? -4.959 5.939 5.967 1.00 96.12 105 MET A N 1
ATOM 797 C CA . MET A 1 105 ? -4.148 5.707 7.167 1.00 96.12 105 MET A CA 1
ATOM 798 C C . MET A 1 105 ? -4.564 6.639 8.308 1.00 96.12 105 MET A C 1
ATOM 800 O O . MET A 1 105 ? -4.801 6.169 9.415 1.00 96.12 105 MET A O 1
ATOM 804 N N . ARG A 1 106 ? -4.744 7.936 8.024 1.00 97.25 106 ARG A N 1
ATOM 805 C CA . ARG A 1 106 ? -5.186 8.927 9.021 1.00 97.25 106 ARG A CA 1
ATOM 806 C C . ARG A 1 106 ? -6.591 8.664 9.556 1.00 97.25 106 ARG A C 1
ATOM 808 O O . ARG A 1 106 ? -6.872 9.004 10.699 1.00 97.25 106 ARG A O 1
ATOM 815 N N . GLU A 1 107 ? -7.476 8.119 8.727 1.00 97.25 107 GLU A N 1
ATOM 816 C CA . GLU A 1 107 ? -8.835 7.756 9.132 1.00 97.25 107 GLU A CA 1
ATOM 817 C C . GLU A 1 107 ? -8.843 6.522 10.045 1.00 97.25 107 GLU A C 1
ATOM 819 O O . GLU A 1 107 ? -9.565 6.493 11.040 1.00 97.25 107 GLU A O 1
ATOM 824 N N . ILE A 1 108 ? -8.030 5.512 9.722 1.00 96.50 108 ILE A N 1
ATOM 825 C CA . ILE A 1 108 ? -8.058 4.205 10.387 1.00 96.50 108 ILE A CA 1
ATOM 826 C C . ILE A 1 108 ? -7.215 4.186 11.665 1.00 96.50 108 ILE A C 1
ATOM 828 O O . ILE A 1 108 ? -7.647 3.596 12.652 1.00 96.50 108 ILE A O 1
ATOM 832 N N . GLU A 1 109 ? -6.040 4.820 11.673 1.00 96.00 109 GLU A N 1
ATOM 833 C CA . GLU A 1 109 ? -5.098 4.826 12.803 1.00 96.00 109 GLU A CA 1
ATOM 834 C C . GLU A 1 109 ? -5.748 5.148 14.167 1.00 96.00 109 GLU A C 1
ATOM 836 O O . GLU A 1 109 ? -5.586 4.342 15.085 1.00 96.00 109 GLU A O 1
ATOM 841 N N . PRO A 1 110 ? -6.554 6.220 14.333 1.00 97.19 110 PRO A N 1
ATOM 842 C CA . PRO A 1 110 ? -7.169 6.540 15.625 1.00 97.19 110 PRO A CA 1
ATOM 843 C C . PRO A 1 110 ? -8.276 5.564 16.062 1.00 97.19 110 PRO A C 1
ATOM 845 O O . PRO A 1 110 ? -8.720 5.624 17.207 1.00 97.19 110 PRO A O 1
ATOM 848 N N . LEU A 1 111 ? -8.754 4.685 15.173 1.00 97.25 111 LEU A N 1
ATOM 849 C CA . LEU A 1 111 ? -9.752 3.657 15.500 1.00 97.25 111 LEU A CA 1
ATOM 850 C C . LEU A 1 111 ? -9.113 2.394 16.097 1.00 97.25 111 LEU A C 1
ATOM 852 O O . LEU A 1 111 ? -9.826 1.506 16.572 1.00 97.25 111 LEU A O 1
ATOM 856 N N . LEU A 1 112 ? -7.784 2.288 16.053 1.00 95.44 112 LEU A N 1
ATOM 857 C CA . LEU A 1 112 ? -7.037 1.153 16.575 1.00 95.44 112 LEU A CA 1
ATOM 858 C C . LEU A 1 112 ? -6.632 1.429 18.026 1.00 95.44 112 LEU A C 1
ATOM 860 O O . LEU A 1 112 ? -6.133 2.502 18.352 1.00 95.44 112 LEU A O 1
ATOM 864 N N . SER A 1 113 ? -6.808 0.446 18.911 1.00 97.56 113 SER A N 1
ATOM 865 C CA . SER A 1 113 ? -6.139 0.482 20.216 1.00 97.56 113 SER A CA 1
ATOM 866 C C . SER A 1 113 ? -4.627 0.345 20.034 1.00 97.56 113 SER A C 1
ATOM 868 O O . SER A 1 113 ? -4.194 -0.245 19.048 1.00 97.56 113 SER A O 1
ATOM 870 N N . ASP A 1 114 ? -3.822 0.786 21.002 1.00 96.75 114 ASP A N 1
ATOM 871 C CA . ASP A 1 114 ? -2.352 0.689 20.930 1.00 96.75 114 ASP A CA 1
ATOM 872 C C . ASP A 1 114 ? -1.859 -0.733 20.595 1.00 96.75 114 ASP A C 1
ATOM 874 O O . ASP A 1 114 ? -0.981 -0.922 19.752 1.00 96.75 114 ASP A O 1
ATOM 878 N N . GLU A 1 115 ? -2.466 -1.759 21.205 1.00 96.94 115 GLU A N 1
ATOM 879 C CA . GLU A 1 115 ? -2.129 -3.162 20.932 1.00 96.94 115 GLU A CA 1
ATOM 880 C C . GLU A 1 115 ? -2.492 -3.573 19.495 1.00 96.94 115 GLU A C 1
ATOM 882 O O . GLU A 1 115 ? -1.740 -4.293 18.833 1.00 96.94 115 GLU A O 1
ATOM 887 N N . LEU A 1 116 ? -3.653 -3.138 19.000 1.00 96.69 116 LEU A N 1
ATOM 888 C CA . LEU A 1 116 ? -4.085 -3.455 17.643 1.00 96.69 116 LEU A CA 1
ATOM 889 C C . LEU A 1 116 ? -3.263 -2.682 16.608 1.00 96.69 116 LEU A C 1
ATOM 891 O O . LEU A 1 116 ? -2.906 -3.249 15.578 1.00 96.69 116 LEU A O 1
ATOM 895 N N . HIS A 1 117 ? -2.923 -1.431 16.904 1.00 97.25 117 HIS A N 1
ATOM 896 C CA . HIS A 1 117 ? -2.056 -0.594 16.093 1.00 97.25 117 HIS A CA 1
ATOM 897 C C . HIS A 1 117 ? -0.685 -1.252 15.896 1.00 97.25 117 HIS A C 1
ATOM 899 O O . HIS A 1 117 ? -0.237 -1.381 14.757 1.00 97.25 117 HIS A O 1
ATOM 905 N N . ASP A 1 118 ? -0.046 -1.755 16.960 1.00 97.75 118 ASP A N 1
ATOM 906 C CA . ASP A 1 118 ? 1.228 -2.484 16.854 1.00 97.75 118 ASP A CA 1
ATOM 907 C C . ASP A 1 118 ? 1.100 -3.736 15.964 1.00 97.75 118 ASP A C 1
ATOM 909 O O . ASP A 1 118 ? 1.907 -3.949 15.057 1.00 97.75 118 ASP A O 1
ATOM 913 N N . LYS A 1 119 ? 0.038 -4.534 16.141 1.00 97.44 119 LYS A N 1
ATOM 914 C CA . LYS A 1 119 ? -0.202 -5.732 15.313 1.00 97.44 119 LYS A CA 1
ATOM 915 C C . LYS A 1 119 ? -0.415 -5.395 13.835 1.00 97.44 119 LYS A C 1
ATOM 917 O O . LYS A 1 119 ? 0.172 -6.050 12.975 1.00 97.44 119 LYS A O 1
ATOM 922 N N . VAL A 1 120 ? -1.235 -4.387 13.536 1.00 95.94 120 VAL A N 1
ATOM 923 C CA . VAL A 1 120 ? -1.498 -3.938 12.159 1.00 95.94 120 VAL A CA 1
ATOM 924 C C . VAL A 1 120 ? -0.238 -3.339 11.539 1.00 95.94 120 VAL A C 1
ATOM 926 O O . VAL A 1 120 ? 0.069 -3.645 10.392 1.00 95.94 120 VAL A O 1
ATOM 929 N N . THR A 1 121 ? 0.536 -2.563 12.298 1.00 96.81 121 THR A N 1
ATOM 930 C CA . THR A 1 121 ? 1.807 -1.992 11.832 1.00 96.81 121 THR A CA 1
ATOM 931 C C . THR A 1 121 ? 2.782 -3.089 11.423 1.00 96.81 121 THR A C 1
ATOM 933 O O . THR A 1 121 ? 3.304 -3.062 10.311 1.00 96.81 121 THR A O 1
ATOM 936 N N . ARG A 1 122 ? 2.985 -4.104 12.276 1.00 98.12 122 ARG A N 1
ATOM 937 C CA . ARG A 1 122 ? 3.837 -5.257 11.942 1.00 98.12 122 ARG A CA 1
ATOM 938 C C . ARG A 1 122 ? 3.356 -5.963 10.676 1.00 98.12 122 ARG A C 1
ATOM 940 O O . ARG A 1 122 ? 4.165 -6.274 9.812 1.00 98.12 122 ARG A O 1
ATOM 947 N N . LEU A 1 123 ? 2.046 -6.160 10.538 1.00 96.06 123 LEU A N 1
ATOM 948 C CA . LEU A 1 123 ? 1.452 -6.787 9.359 1.00 96.06 123 LEU A CA 1
ATOM 949 C C . LEU A 1 123 ? 1.682 -5.978 8.073 1.00 96.06 123 LEU A C 1
ATOM 951 O O . LEU A 1 123 ? 2.060 -6.557 7.059 1.00 96.06 123 LEU A O 1
ATOM 955 N N . LEU A 1 124 ? 1.506 -4.654 8.107 1.00 95.81 124 LEU A N 1
ATOM 956 C CA . LEU A 1 124 ? 1.786 -3.783 6.959 1.00 95.81 124 LEU A CA 1
ATOM 957 C C . LEU A 1 124 ? 3.276 -3.788 6.587 1.00 95.81 124 LEU A C 1
ATOM 959 O O . LEU A 1 124 ? 3.605 -3.799 5.398 1.00 95.81 124 LEU A O 1
ATOM 963 N N . CYS A 1 125 ? 4.173 -3.829 7.577 1.00 97.62 125 CYS A N 1
ATOM 964 C CA . CYS A 1 125 ? 5.609 -3.951 7.332 1.00 97.62 125 CYS A CA 1
ATOM 965 C C . CYS A 1 125 ? 5.963 -5.275 6.644 1.00 97.62 125 CYS A C 1
ATOM 967 O O . CYS A 1 125 ? 6.663 -5.256 5.634 1.00 97.62 125 CYS A O 1
ATOM 969 N N . GLU A 1 126 ? 5.461 -6.406 7.148 1.00 97.88 126 GLU A N 1
ATOM 970 C CA . GLU A 1 126 ? 5.717 -7.724 6.549 1.00 97.88 126 GLU A CA 1
ATOM 971 C C . GLU A 1 126 ? 5.134 -7.835 5.135 1.00 97.88 126 GLU A C 1
ATOM 973 O O . GLU A 1 126 ? 5.804 -8.327 4.228 1.00 97.88 126 GLU A O 1
ATOM 978 N N . LEU A 1 127 ? 3.922 -7.316 4.911 1.00 95.00 127 LEU A N 1
ATOM 979 C CA . LEU A 1 127 ? 3.308 -7.283 3.582 1.00 95.00 127 LEU A CA 1
ATOM 980 C C . LEU A 1 127 ? 4.155 -6.468 2.594 1.00 95.00 127 LEU A C 1
ATOM 982 O O . LEU A 1 127 ? 4.461 -6.938 1.502 1.00 95.00 127 LEU A O 1
ATOM 986 N N . THR A 1 128 ? 4.596 -5.276 3.002 1.00 95.38 128 THR A N 1
ATOM 987 C CA . THR A 1 128 ? 5.435 -4.417 2.154 1.00 95.38 128 THR A CA 1
ATOM 988 C C . THR A 1 128 ? 6.784 -5.075 1.861 1.00 95.38 128 THR A C 1
ATOM 990 O O . THR A 1 128 ? 7.267 -5.033 0.730 1.00 95.38 128 THR A O 1
ATOM 993 N N . ALA A 1 129 ? 7.400 -5.716 2.859 1.00 97.06 129 ALA A N 1
ATOM 994 C CA . ALA A 1 129 ? 8.643 -6.456 2.673 1.00 97.06 129 ALA A CA 1
ATOM 995 C C . ALA A 1 129 ? 8.465 -7.614 1.681 1.00 97.06 129 ALA A C 1
ATOM 997 O O . ALA A 1 129 ? 9.284 -7.776 0.774 1.00 97.06 129 ALA A O 1
ATOM 998 N N . TYR A 1 130 ? 7.378 -8.379 1.808 1.00 95.19 130 TYR A N 1
ATOM 999 C CA . TYR A 1 130 ? 7.032 -9.456 0.886 1.00 95.19 130 TYR A CA 1
ATOM 1000 C C . TYR A 1 130 ? 6.882 -8.951 -0.556 1.00 95.19 130 TYR A C 1
ATOM 1002 O O . TYR A 1 130 ? 7.491 -9.521 -1.464 1.00 95.19 130 TYR A O 1
ATOM 1010 N N . ASP A 1 131 ? 6.159 -7.852 -0.775 1.00 93.50 131 ASP A N 1
ATOM 1011 C CA . ASP A 1 131 ? 5.974 -7.264 -2.107 1.00 93.50 131 ASP A CA 1
ATOM 1012 C C . ASP A 1 131 ? 7.301 -6.792 -2.723 1.00 93.50 131 ASP A C 1
ATOM 1014 O O . ASP A 1 131 ? 7.596 -7.086 -3.886 1.00 93.50 131 ASP A O 1
ATOM 1018 N N . LEU A 1 132 ? 8.158 -6.127 -1.941 1.00 95.62 132 LEU A N 1
ATOM 1019 C CA . LEU A 1 132 ? 9.483 -5.698 -2.402 1.00 95.62 132 LEU A CA 1
ATOM 1020 C C . LEU A 1 132 ? 10.380 -6.888 -2.76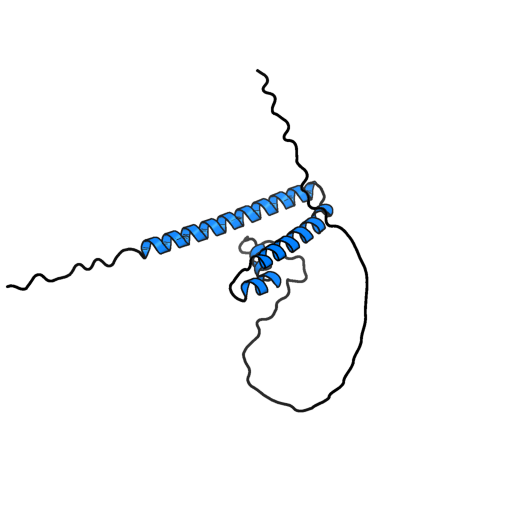8 1.00 95.62 132 LEU A C 1
ATOM 1022 O O . LEU A 1 132 ? 11.078 -6.845 -3.786 1.00 95.62 132 LEU A O 1
ATOM 1026 N N . ILE A 1 133 ? 10.347 -7.962 -1.974 1.00 96.38 133 IL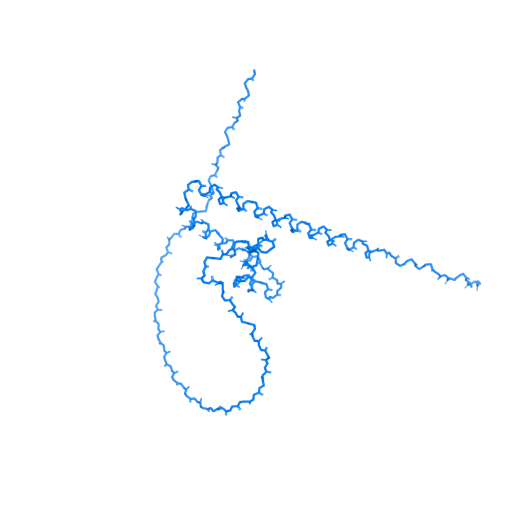E A N 1
ATOM 1027 C CA . ILE A 1 133 ? 11.096 -9.194 -2.249 1.00 96.38 133 ILE A CA 1
ATOM 1028 C C . ILE A 1 133 ? 10.586 -9.854 -3.535 1.00 96.38 133 ILE A C 1
ATOM 1030 O O . ILE A 1 133 ? 11.400 -10.246 -4.375 1.00 96.38 133 ILE A O 1
ATOM 1034 N N . GLN A 1 134 ? 9.267 -9.940 -3.733 1.00 94.31 134 GLN A N 1
ATOM 1035 C CA . GLN A 1 134 ? 8.680 -10.479 -4.961 1.00 94.31 134 GLN A CA 1
ATOM 1036 C C . GLN A 1 134 ? 9.112 -9.681 -6.195 1.00 94.31 134 GLN A C 1
ATOM 1038 O O . GLN A 1 134 ? 9.573 -10.268 -7.177 1.00 94.31 134 GLN A O 1
ATOM 1043 N N . ILE A 1 135 ? 9.027 -8.346 -6.143 1.00 94.19 135 ILE A N 1
ATOM 1044 C CA . ILE A 1 135 ? 9.458 -7.470 -7.242 1.00 94.19 135 ILE A CA 1
ATOM 1045 C C . ILE A 1 135 ? 10.949 -7.679 -7.535 1.00 94.19 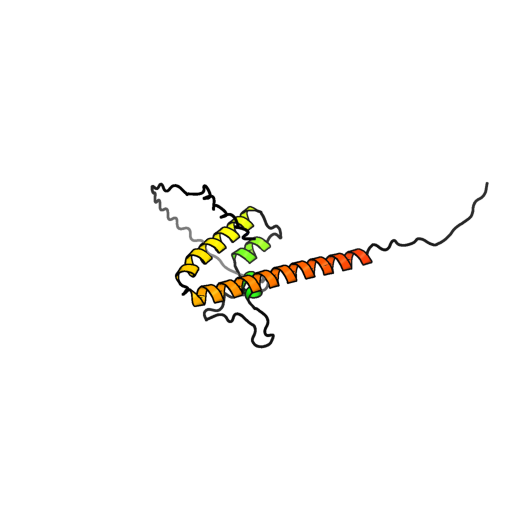135 ILE A C 1
ATOM 1047 O O . ILE A 1 135 ? 11.333 -7.880 -8.690 1.00 94.19 135 ILE A O 1
ATOM 1051 N N . ALA A 1 136 ? 11.795 -7.703 -6.502 1.00 94.69 136 ALA A N 1
ATOM 1052 C CA . ALA A 1 136 ? 13.227 -7.937 -6.658 1.00 94.69 136 ALA A CA 1
ATOM 1053 C C . ALA A 1 136 ? 13.524 -9.307 -7.294 1.00 94.69 136 ALA A C 1
ATOM 1055 O O . ALA A 1 136 ? 14.355 -9.399 -8.204 1.00 94.69 136 ALA A O 1
ATOM 1056 N N . HIS A 1 137 ? 12.823 -10.360 -6.868 1.00 94.44 137 HIS A N 1
ATOM 1057 C CA . HIS A 1 137 ? 12.964 -11.707 -7.418 1.00 94.44 137 HIS A CA 1
ATOM 1058 C C . HIS A 1 137 ? 12.556 -11.778 -8.899 1.00 94.44 137 HIS A C 1
ATOM 1060 O O . HIS A 1 137 ? 13.273 -12.359 -9.724 1.00 94.44 137 HIS A O 1
ATOM 1066 N N . LEU A 1 138 ? 11.448 -11.126 -9.267 1.00 92.81 138 LEU A N 1
ATOM 1067 C CA . LEU A 1 138 ? 10.998 -11.024 -10.656 1.00 92.81 138 LEU A CA 1
ATOM 1068 C C . LEU A 1 138 ? 12.041 -10.312 -11.524 1.00 92.81 138 LEU A C 1
ATOM 1070 O O . LEU A 1 138 ? 12.424 -10.831 -12.573 1.00 92.81 1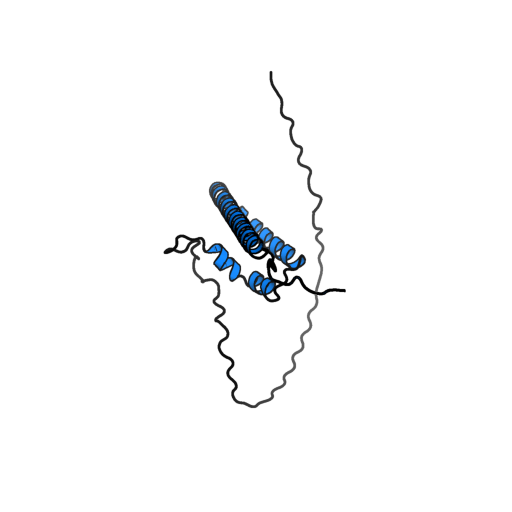38 LEU A O 1
ATOM 1074 N N . MET A 1 139 ? 12.565 -9.168 -11.074 1.00 90.94 139 MET A N 1
ATOM 1075 C CA . MET A 1 139 ? 13.593 -8.418 -11.806 1.00 90.94 139 MET A CA 1
ATOM 1076 C C . MET A 1 139 ? 14.876 -9.235 -12.024 1.00 90.94 139 MET A C 1
ATOM 1078 O O . MET A 1 139 ? 15.467 -9.175 -13.104 1.00 90.94 139 MET A O 1
ATOM 1082 N N . GLN A 1 140 ? 15.312 -10.012 -11.028 1.00 90.19 140 GLN A N 1
ATOM 1083 C CA . GLN A 1 140 ? 16.486 -10.887 -11.149 1.00 90.19 140 GLN A CA 1
ATOM 1084 C C . GLN A 1 140 ? 16.261 -12.008 -12.170 1.00 90.19 140 GLN A C 1
ATOM 1086 O O . GLN A 1 140 ? 17.114 -12.248 -13.025 1.00 90.19 140 GLN A O 1
ATOM 1091 N N . THR A 1 141 ? 15.089 -12.641 -12.135 1.00 88.31 141 THR A N 1
ATOM 1092 C CA . THR A 1 141 ? 14.734 -13.724 -13.063 1.00 88.31 141 THR A CA 1
ATOM 1093 C C . THR A 1 141 ? 14.672 -13.236 -14.514 1.00 88.31 141 THR A C 1
ATOM 1095 O O . THR A 1 141 ? 15.131 -13.928 -15.424 1.00 88.31 141 THR A O 1
ATOM 1098 N N . GLN A 1 142 ? 14.162 -12.022 -14.747 1.00 84.44 142 GLN A N 1
ATOM 1099 C CA . GLN A 1 142 ? 14.139 -11.420 -16.086 1.00 84.44 142 GLN A CA 1
ATOM 1100 C C . GLN A 1 142 ? 15.553 -11.116 -16.602 1.00 84.44 142 GLN A C 1
ATOM 1102 O O . GLN A 1 142 ? 15.863 -11.426 -17.749 1.00 84.44 142 GLN A O 1
ATOM 1107 N N . ARG A 1 143 ? 16.448 -10.590 -15.751 1.00 73.62 143 ARG A N 1
ATOM 1108 C CA . ARG A 1 143 ? 17.854 -10.340 -16.123 1.00 73.62 143 ARG A CA 1
ATOM 1109 C C . ARG A 1 143 ? 18.591 -11.619 -16.515 1.00 73.62 143 ARG A C 1
ATOM 1111 O O . ARG A 1 143 ? 19.323 -11.608 -17.501 1.00 73.62 143 ARG A O 1
ATOM 1118 N N . ALA A 1 144 ? 18.375 -12.712 -15.782 1.00 70.88 144 ALA A N 1
ATOM 1119 C CA . ALA A 1 144 ? 18.984 -14.001 -16.096 1.00 70.88 144 ALA A CA 1
ATOM 1120 C C . ALA A 1 144 ? 18.549 -14.516 -17.480 1.00 70.88 144 ALA A C 1
ATOM 1122 O O . ALA A 1 144 ? 19.383 -14.987 -18.246 1.00 70.88 144 ALA A O 1
ATOM 1123 N N . ARG A 1 145 ? 17.269 -14.363 -17.849 1.00 63.31 145 ARG A N 1
ATOM 1124 C CA . ARG A 1 145 ? 16.756 -14.790 -19.166 1.00 63.31 145 ARG A CA 1
ATOM 1125 C C . ARG A 1 145 ? 17.356 -14.007 -20.333 1.00 63.31 145 ARG A C 1
ATOM 1127 O O . ARG A 1 145 ? 17.638 -14.602 -21.368 1.00 63.31 145 ARG A O 1
ATOM 1134 N N . THR A 1 146 ? 17.591 -12.707 -20.174 1.00 66.25 146 THR A N 1
ATOM 1135 C CA . THR A 1 146 ? 18.168 -11.880 -21.246 1.00 66.25 146 THR A CA 1
ATOM 1136 C C . THR A 1 146 ? 19.654 -12.172 -21.479 1.00 66.25 146 THR A C 1
ATOM 1138 O O . THR A 1 146 ? 20.122 -12.052 -22.607 1.00 66.25 146 THR A O 1
ATOM 1141 N N . GLN A 1 147 ? 20.398 -12.603 -20.451 1.00 59.91 147 GLN A N 1
ATOM 1142 C CA . GLN A 1 147 ? 21.827 -12.923 -20.582 1.00 59.91 147 GLN A CA 1
ATOM 1143 C C . GLN A 1 147 ? 22.093 -14.180 -21.428 1.00 59.91 147 GLN A C 1
ATOM 1145 O O . GLN A 1 147 ? 23.082 -14.212 -22.151 1.00 59.91 147 GLN A O 1
ATOM 1150 N N . PHE A 1 148 ? 21.192 -15.170 -21.428 1.00 58.03 148 PHE A N 1
ATOM 1151 C CA . PHE A 1 148 ? 21.335 -16.374 -22.265 1.00 58.03 148 PHE A CA 1
ATOM 1152 C C . PHE A 1 148 ? 20.919 -16.177 -23.734 1.00 58.03 148 PHE A C 1
ATOM 1154 O O . PHE A 1 148 ? 21.248 -17.007 -24.575 1.00 58.03 148 PHE A O 1
ATOM 1161 N N . ALA A 1 149 ? 20.218 -15.089 -24.068 1.00 60.28 149 ALA A N 1
ATOM 1162 C CA . ALA A 1 149 ? 19.828 -14.772 -25.447 1.00 60.28 149 ALA A CA 1
ATOM 1163 C C . ALA A 1 149 ? 20.897 -13.970 -26.221 1.00 60.28 149 ALA A C 1
ATOM 1165 O O . ALA A 1 149 ? 20.722 -13.708 -27.408 1.00 60.28 149 ALA A O 1
ATOM 1166 N N . ALA A 1 150 ? 21.986 -13.570 -25.556 1.00 58.06 150 ALA A N 1
ATOM 1167 C CA . ALA A 1 150 ? 23.057 -12.744 -26.115 1.00 58.06 150 ALA A CA 1
ATOM 1168 C C . ALA A 1 150 ? 24.310 -13.544 -26.531 1.00 58.06 150 ALA A C 1
ATOM 1170 O O . ALA A 1 150 ? 25.361 -12.944 -26.745 1.00 58.06 150 ALA A O 1
ATOM 1171 N N . GLU A 1 151 ? 24.224 -14.873 -26.654 1.00 51.19 151 GLU A N 1
ATOM 1172 C CA . GLU A 1 151 ? 25.303 -15.670 -27.254 1.00 51.19 151 GLU A CA 1
ATOM 1173 C C . GLU A 1 151 ? 25.348 -15.401 -28.774 1.00 51.19 151 GLU A C 1
ATOM 1175 O O . GLU A 1 151 ? 24.366 -15.660 -29.479 1.00 51.19 151 GLU A O 1
ATOM 1180 N N . PRO A 1 152 ? 26.449 -14.840 -29.309 1.00 54.19 152 PRO A N 1
ATOM 1181 C CA . PRO A 1 152 ? 26.548 -14.513 -30.720 1.00 54.19 152 PRO A CA 1
ATOM 1182 C C . PRO A 1 152 ? 26.585 -15.790 -31.561 1.00 54.19 152 PRO A C 1
ATOM 1184 O O . PRO A 1 152 ? 27.368 -16.703 -31.308 1.00 54.19 152 PRO A O 1
ATOM 1187 N N . PHE A 1 153 ? 25.773 -15.807 -32.619 1.00 60.22 153 PHE A N 1
ATOM 1188 C CA . PHE A 1 153 ? 25.900 -16.718 -33.752 1.00 60.22 153 PHE A CA 1
ATOM 1189 C C . PHE A 1 153 ? 27.344 -16.663 -34.266 1.00 60.22 153 PHE A C 1
ATOM 1191 O O . PHE A 1 153 ? 27.729 -15.749 -35.002 1.00 60.22 153 PHE A O 1
ATOM 1198 N N . THR A 1 154 ? 28.177 -17.613 -33.845 1.00 63.03 154 THR A N 1
ATOM 1199 C CA . THR A 1 154 ? 29.515 -17.765 -34.397 1.00 63.03 154 THR A CA 1
ATOM 1200 C C . THR A 1 154 ? 29.344 -18.313 -35.803 1.00 63.03 154 THR A C 1
ATOM 1202 O O . THR A 1 154 ? 29.098 -19.495 -36.021 1.00 63.03 154 THR A O 1
ATOM 1205 N N . ARG A 1 155 ? 29.461 -17.426 -36.794 1.00 52.44 155 ARG A N 1
ATOM 1206 C CA . ARG A 1 155 ? 29.654 -17.815 -38.189 1.00 52.44 155 ARG A CA 1
ATOM 1207 C C . ARG A 1 155 ? 31.051 -18.428 -38.333 1.00 52.44 155 ARG A C 1
ATOM 1209 O O . ARG A 1 155 ? 31.957 -17.802 -38.871 1.00 52.44 155 ARG A O 1
ATOM 1216 N N . SER A 1 156 ? 31.229 -19.642 -37.819 1.00 62.19 156 SER A N 1
ATOM 1217 C CA . SER A 1 156 ? 32.138 -20.606 -38.430 1.00 62.19 156 SER A CA 1
ATOM 1218 C C . SER A 1 156 ? 31.386 -21.177 -39.612 1.00 62.19 156 SER A C 1
ATOM 1220 O O . SER A 1 156 ? 30.452 -21.934 -39.408 1.00 62.19 156 SER A O 1
ATOM 1222 N N . ASP A 1 157 ? 31.706 -20.705 -40.813 1.00 54.53 157 ASP A N 1
ATOM 1223 C CA . ASP A 1 157 ? 31.874 -21.584 -41.969 1.00 54.53 157 ASP A CA 1
ATOM 1224 C C . ASP A 1 157 ? 32.307 -20.772 -43.200 1.00 54.53 157 ASP A C 1
ATOM 1226 O O . ASP A 1 157 ? 31.609 -19.879 -43.682 1.00 54.53 157 ASP A O 1
ATOM 1230 N N . SER A 1 158 ? 33.502 -21.136 -43.677 1.00 56.12 158 SER A N 1
ATOM 1231 C CA . SER A 1 158 ? 33.841 -21.297 -45.096 1.00 56.12 158 SER A CA 1
ATOM 1232 C C . SER A 1 158 ? 33.867 -20.041 -45.985 1.00 56.12 158 SER A C 1
ATOM 1234 O O . SER A 1 158 ? 32.849 -19.590 -46.496 1.00 56.12 158 SER A O 1
ATOM 1236 N N . ASN A 1 159 ? 35.058 -19.575 -46.372 1.00 49.19 159 ASN A N 1
ATOM 1237 C CA . ASN A 1 159 ? 35.734 -20.121 -47.558 1.00 49.19 159 ASN A CA 1
ATOM 1238 C C . ASN A 1 159 ? 36.977 -19.288 -47.923 1.00 49.19 159 ASN A C 1
ATOM 1240 O O . ASN A 1 159 ? 36.911 -18.112 -48.275 1.00 49.19 159 ASN A O 1
ATOM 1244 N N . GLN A 1 160 ? 38.112 -19.965 -47.856 1.00 61.19 160 GLN A N 1
ATOM 1245 C CA . GLN A 1 160 ? 39.394 -19.612 -48.434 1.00 61.19 160 GLN A CA 1
ATOM 1246 C C . GLN A 1 160 ? 39.331 -19.902 -49.942 1.00 61.19 160 GLN A C 1
ATOM 1248 O O . GLN A 1 160 ? 39.311 -21.070 -50.299 1.00 61.19 160 GLN A O 1
ATOM 1253 N N . ALA A 1 161 ? 39.314 -18.890 -50.820 1.00 55.72 161 ALA A N 1
ATOM 1254 C CA . ALA A 1 161 ? 39.824 -18.983 -52.202 1.00 55.72 161 ALA A CA 1
ATOM 1255 C C . ALA A 1 161 ? 39.591 -17.691 -53.008 1.00 55.72 161 ALA A C 1
ATOM 1257 O O . ALA A 1 161 ? 38.448 -17.278 -53.174 1.00 55.72 161 ALA A O 1
ATOM 1258 N N . ALA A 1 162 ? 40.683 -17.137 -53.553 1.00 46.72 162 ALA A N 1
ATOM 1259 C CA . ALA A 1 162 ? 40.844 -16.484 -54.871 1.00 46.72 162 ALA A CA 1
ATOM 1260 C C . ALA A 1 162 ? 41.904 -15.367 -54.735 1.00 46.72 162 ALA A C 1
ATOM 1262 O O . ALA A 1 162 ? 41.623 -14.303 -54.202 1.00 46.72 162 ALA A O 1
ATOM 1263 N N . ALA A 1 163 ? 43.194 -15.620 -54.969 1.00 50.50 163 ALA A N 1
ATOM 1264 C CA . ALA A 1 163 ? 43.827 -15.763 -56.285 1.00 50.50 163 ALA A CA 1
ATOM 1265 C C . ALA A 1 163 ? 43.663 -14.523 -57.187 1.00 50.50 163 ALA A C 1
ATOM 1267 O O . ALA A 1 163 ? 42.7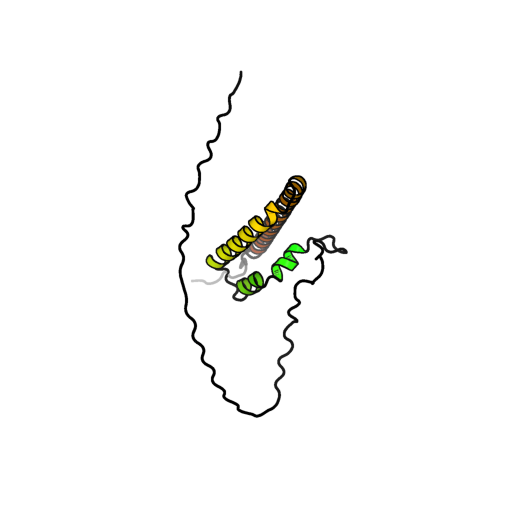73 -14.501 -58.033 1.00 50.50 163 ALA A O 1
ATOM 1268 N N . LYS A 1 164 ? 44.551 -13.531 -57.046 1.00 43.25 164 LYS A N 1
ATOM 1269 C CA . LYS A 1 164 ? 45.605 -13.155 -58.016 1.00 43.25 164 LYS A CA 1
ATOM 1270 C C . LYS A 1 164 ? 46.206 -11.798 -57.672 1.00 43.25 164 LYS A C 1
ATOM 1272 O O . LYS A 1 164 ? 45.427 -10.875 -57.364 1.00 43.25 164 LYS A O 1
#

Radius of gyration: 29.5 Å; chains: 1; bounding box: 84×55×88 Å

pLDDT: mean 71.96, std 23.8, range [31.44, 98.12]

Sequence (164 aa):
MLLTRPLVTFSPSPFAPRADSIMAKKAVSKADAKSKTNPDPLASPAATPKTPLPSGRVGWFDPDTQSPLIDTYARRLESFTRIMSDGVVEAREVEEQEARLIALMREIEPLLSDELHDKVTRLLCELTAYDLIQIAHLMQTQRARTQFAAEPFTRSDSNQAAAK